Protein AF-A0A7I7KXZ0-F1 (afdb_monomer)

Foldseek 3Di:
DDDPPPPDDDVVLVVVCVVVQWDQDPVRDIHGDDDDDPDDDDQDPVNVVVVVVVVVD

Solvent-accessible surface area (backbone atoms only — not comparable to full-atom values): 3902 Å² total; per-residue (Å²): 139,82,83,80,80,79,77,68,80,61,69,67,59,55,54,52,23,66,74,66,31,43,41,77,44,100,87,72,46,73,50,72,58,79,93,71,77,93,55,87,82,77,74,50,80,79,49,46,62,54,50,55,60,63,73,74,111

Mean predicted aligned error: 14.3 Å

Nearest PDB structures (foldseek):
  4mq2-assembly3_C  TM=2.683E-01  e=4.424E+00  Homo sapiens
  8gym-assembly1_y7  TM=2.428E-01  e=9.617E+00  Tetrahymena thermophila SB210

Radius of gyration: 18.7 Å; Cα contacts (8 Å, |Δi|>4): 20; chains: 1; bounding box: 35×36×44 Å

Secondary structure (DSSP, 8-state):
-------PPPHHHHHHHHHHTEEE-TTS-EEE-----SS-----HHHHHHHHHHHT-

pLDDT: mean 70.02, std 10.89, range [35.84, 87.44]

Sequence (57 aa):
MTVSQSTGPPTWLIGEALAHGRLQEPDGRVAMWQLQAESEGKIRADEQDHAAHLVAH

Structure (mmCIF, N/CA/C/O backbone):
data_AF-A0A7I7KXZ0-F1
#
_entry.id   AF-A0A7I7KXZ0-F1
#
loop_
_atom_site.group_PDB
_atom_site.id
_atom_site.type_symbol
_atom_site.label_atom_id
_atom_site.label_alt_id
_atom_site.label_comp_id
_atom_site.label_asym_id
_atom_site.label_entity_id
_atom_site.label_seq_id
_atom_site.pdbx_PDB_ins_code
_atom_site.Cartn_x
_atom_site.Cartn_y
_atom_site.Cartn_z
_atom_site.occupancy
_atom_site.B_iso_or_equiv
_atom_site.auth_seq_id
_atom_site.auth_comp_id
_atom_site.auth_asym_id
_atom_site.auth_atom_id
_atom_site.pdbx_PDB_model_num
ATOM 1 N N . MET A 1 1 ? 17.643 22.620 -29.145 1.00 35.84 1 MET A N 1
ATOM 2 C CA . MET A 1 1 ? 17.289 22.390 -27.729 1.00 35.84 1 MET A CA 1
ATOM 3 C C . MET A 1 1 ? 16.058 21.503 -27.720 1.00 35.84 1 MET A C 1
ATOM 5 O O . MET A 1 1 ? 15.006 21.970 -28.131 1.00 35.84 1 MET A O 1
ATOM 9 N N . THR A 1 2 ? 16.200 20.231 -27.354 1.00 41.12 2 THR A N 1
ATOM 10 C CA . THR A 1 2 ? 15.075 19.288 -27.271 1.00 41.12 2 THR A CA 1
ATOM 11 C C . THR A 1 2 ? 14.867 18.986 -25.800 1.00 41.12 2 THR A C 1
ATOM 13 O O . THR A 1 2 ? 15.749 18.428 -25.153 1.00 41.12 2 THR A O 1
ATOM 16 N N . VAL A 1 3 ? 13.743 19.438 -25.254 1.00 49.81 3 VAL A N 1
ATOM 17 C CA . VAL A 1 3 ? 13.372 19.169 -23.866 1.00 49.81 3 VAL A CA 1
ATOM 18 C C . VAL A 1 3 ? 12.752 17.775 -23.852 1.00 49.81 3 VAL A C 1
ATOM 20 O O . VAL A 1 3 ? 11.627 17.596 -24.315 1.00 49.81 3 VAL A O 1
ATOM 23 N N . SER A 1 4 ? 13.502 16.770 -23.398 1.00 46.41 4 SER A N 1
ATOM 24 C CA . SER A 1 4 ? 12.955 15.435 -23.150 1.00 46.41 4 SER A CA 1
ATOM 25 C C . SER A 1 4 ? 11.973 15.536 -21.988 1.00 46.41 4 SER A C 1
ATOM 27 O O . SER A 1 4 ? 12.377 15.685 -20.836 1.00 46.41 4 SER A O 1
ATOM 29 N N . G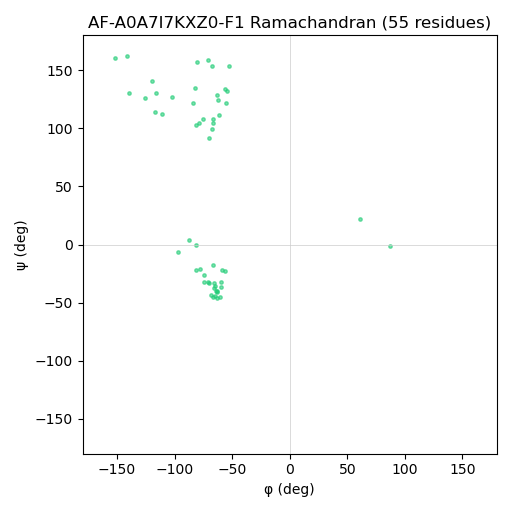LN A 1 5 ? 10.675 15.504 -22.288 1.00 52.81 5 GLN A N 1
ATOM 30 C CA . GLN A 1 5 ? 9.655 15.358 -21.260 1.00 52.81 5 GLN A CA 1
ATOM 31 C C . GLN A 1 5 ? 9.810 13.958 -20.660 1.00 52.81 5 GLN A C 1
ATOM 33 O O . GLN A 1 5 ? 9.530 12.961 -21.319 1.00 52.81 5 GLN A O 1
ATOM 38 N N . SER A 1 6 ? 10.311 13.887 -19.427 1.00 49.72 6 SER A N 1
ATOM 39 C CA . SER A 1 6 ? 10.290 12.662 -18.632 1.00 49.72 6 SER A CA 1
ATOM 40 C C . SER A 1 6 ? 8.840 12.401 -18.231 1.00 49.72 6 SER A C 1
ATOM 42 O O . SER A 1 6 ? 8.339 12.961 -17.255 1.00 49.72 6 SER A O 1
ATOM 44 N N . THR A 1 7 ? 8.122 11.626 -19.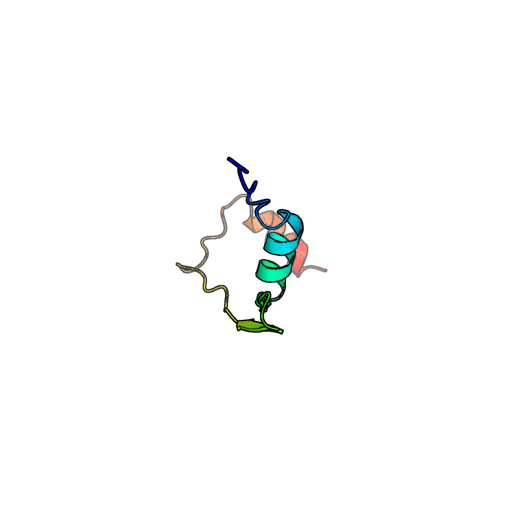040 1.00 63.31 7 THR A N 1
ATOM 45 C CA . THR A 1 7 ? 6.828 11.074 -18.644 1.00 63.31 7 THR A CA 1
ATOM 46 C C . THR A 1 7 ? 7.116 10.071 -17.532 1.00 63.31 7 THR A C 1
ATOM 48 O O . THR A 1 7 ? 7.587 8.968 -17.797 1.00 63.31 7 THR A O 1
ATOM 51 N N . GLY A 1 8 ? 6.914 10.481 -16.276 1.00 60.94 8 GLY A N 1
ATOM 52 C CA . GLY A 1 8 ? 6.982 9.563 -15.140 1.00 60.94 8 GLY A CA 1
ATOM 53 C C . GLY A 1 8 ? 6.063 8.357 -15.373 1.00 60.94 8 GLY A C 1
ATOM 54 O O . GLY A 1 8 ? 5.097 8.474 -16.138 1.00 60.94 8 GLY A O 1
ATOM 55 N N . PRO A 1 9 ? 6.354 7.194 -14.763 1.00 63.34 9 PRO A N 1
ATOM 56 C CA . PRO A 1 9 ? 5.538 6.010 -14.966 1.00 63.34 9 PRO A CA 1
ATOM 57 C C . PRO A 1 9 ? 4.081 6.350 -14.633 1.00 63.34 9 PRO A C 1
ATOM 59 O O . PRO A 1 9 ? 3.823 6.996 -13.610 1.00 63.34 9 PRO A O 1
ATOM 62 N N . PRO A 1 10 ? 3.122 5.982 -15.496 1.00 68.00 10 PRO A N 1
ATOM 63 C CA . PRO A 1 10 ? 1.723 6.251 -15.229 1.00 68.00 10 PRO A CA 1
ATOM 64 C C . PRO A 1 10 ? 1.344 5.634 -13.878 1.00 68.00 10 PRO A C 1
ATOM 66 O O . PRO A 1 10 ? 1.713 4.504 -13.568 1.00 68.00 10 PRO A O 1
ATOM 69 N N . THR A 1 11 ? 0.637 6.397 -13.047 1.00 70.06 11 THR A N 1
ATOM 70 C CA . THR A 1 11 ? 0.399 6.098 -11.623 1.00 70.06 11 THR A CA 1
ATOM 71 C C . THR A 1 11 ? -0.249 4.737 -11.358 1.00 70.06 11 THR A C 1
ATOM 73 O O . THR A 1 11 ? -0.069 4.181 -10.277 1.00 70.06 11 THR A O 1
ATOM 76 N N . TRP A 1 12 ? -0.944 4.159 -12.340 1.00 71.31 12 TRP A N 1
ATOM 77 C CA . TRP A 1 12 ? -1.489 2.802 -12.248 1.00 71.31 12 TRP A CA 1
ATOM 78 C C . TRP A 1 12 ? -0.399 1.722 -12.153 1.00 71.31 12 TRP A C 1
ATOM 80 O O . TRP A 1 12 ? -0.561 0.784 -11.379 1.00 71.31 12 TRP A O 1
ATOM 90 N N . LEU A 1 13 ? 0.739 1.889 -12.841 1.00 69.38 13 LEU A N 1
ATOM 91 C CA . LEU A 1 13 ? 1.880 0.967 -12.747 1.00 69.38 13 LEU A CA 1
ATOM 92 C C . LEU A 1 13 ? 2.515 0.997 -11.357 1.00 69.38 13 LEU A C 1
ATOM 94 O O . LEU A 1 13 ? 2.991 -0.024 -10.872 1.00 69.38 13 LEU A O 1
ATOM 98 N N . ILE A 1 14 ? 2.504 2.160 -10.699 1.00 69.50 14 ILE A N 1
ATOM 99 C CA . ILE A 1 14 ? 2.986 2.285 -9.319 1.00 69.50 14 ILE A CA 1
ATOM 100 C C . ILE A 1 14 ? 2.057 1.503 -8.385 1.00 69.50 14 ILE A C 1
ATOM 102 O O . ILE A 1 14 ? 2.536 0.743 -7.550 1.00 69.50 14 ILE A O 1
ATOM 106 N N . GLY A 1 15 ? 0.737 1.645 -8.549 1.00 70.62 15 GLY A N 1
ATOM 107 C CA . GLY A 1 15 ? -0.248 0.902 -7.758 1.00 70.62 15 GLY A CA 1
ATOM 108 C C . GLY A 1 15 ? -0.132 -0.616 -7.923 1.00 70.62 15 GLY A C 1
ATOM 109 O O . GLY A 1 15 ? -0.111 -1.340 -6.930 1.00 70.62 15 GLY A O 1
ATOM 110 N N . GLU A 1 16 ? 0.006 -1.098 -9.160 1.00 70.19 16 GLU A N 1
ATOM 111 C CA . GLU A 1 16 ? 0.176 -2.526 -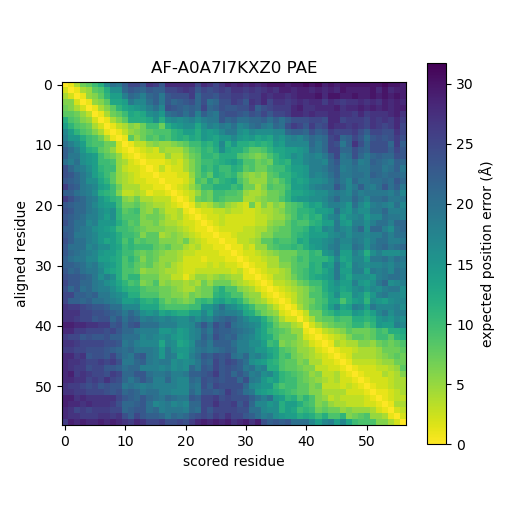9.458 1.00 70.19 16 GLU A CA 1
ATOM 112 C C . GLU A 1 16 ? 1.499 -3.071 -8.898 1.00 70.19 16 GLU A C 1
ATOM 114 O O . GLU A 1 16 ? 1.517 -4.109 -8.233 1.00 70.19 16 GLU A O 1
ATOM 119 N N . ALA A 1 17 ? 2.602 -2.340 -9.071 1.00 69.75 17 ALA A N 1
ATOM 120 C CA . ALA A 1 17 ? 3.894 -2.755 -8.538 1.00 69.75 17 ALA A CA 1
ATOM 121 C C . ALA A 1 17 ? 3.893 -2.809 -7.001 1.00 69.75 17 ALA A C 1
ATOM 123 O O . ALA A 1 17 ? 4.426 -3.754 -6.415 1.00 69.75 17 ALA A O 1
ATOM 124 N N . LEU A 1 18 ? 3.252 -1.832 -6.343 1.00 69.75 18 LEU A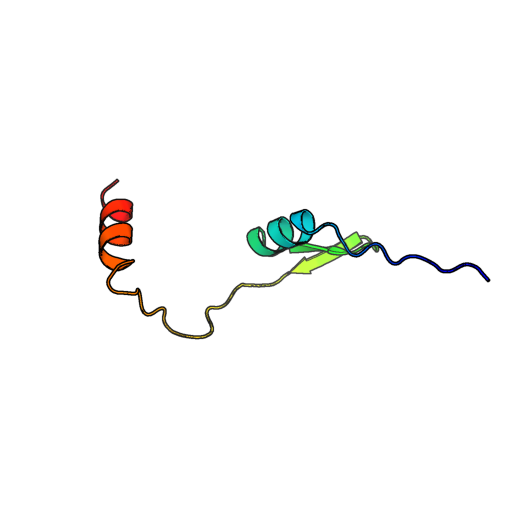 N 1
ATOM 125 C CA . LEU A 1 18 ? 3.084 -1.813 -4.887 1.00 69.75 18 LEU A CA 1
ATOM 126 C C . LEU A 1 18 ? 2.240 -2.991 -4.392 1.00 69.75 18 LEU A C 1
ATOM 128 O O . LEU A 1 18 ? 2.598 -3.596 -3.384 1.00 69.75 18 LEU A O 1
ATOM 132 N N . ALA A 1 19 ? 1.169 -3.346 -5.106 1.00 72.62 19 ALA A N 1
ATOM 133 C CA . ALA A 1 19 ? 0.306 -4.469 -4.747 1.00 72.62 19 ALA A CA 1
ATOM 134 C C . ALA A 1 19 ? 0.988 -5.836 -4.937 1.00 72.62 19 ALA A C 1
ATOM 136 O O . ALA A 1 19 ? 0.742 -6.761 -4.165 1.00 72.62 19 ALA A O 1
ATOM 137 N N . HIS A 1 20 ? 1.861 -5.972 -5.939 1.00 77.44 20 HIS A N 1
ATOM 138 C CA . HIS A 1 20 ? 2.516 -7.243 -6.268 1.00 77.44 20 HIS A CA 1
ATOM 139 C C . HIS A 1 20 ? 3.926 -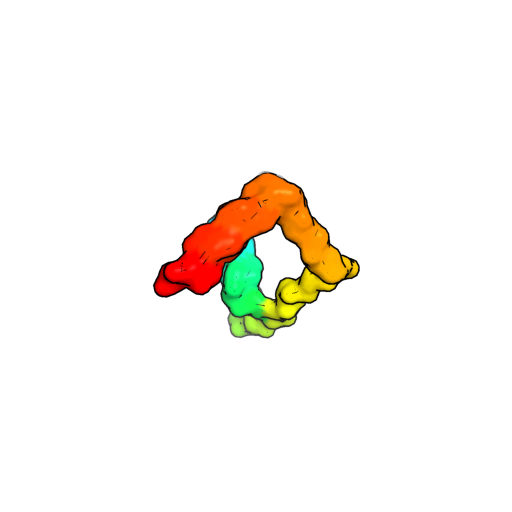7.388 -5.671 1.00 77.44 20 HIS A C 1
ATOM 141 O O . HIS A 1 20 ? 4.537 -8.451 -5.814 1.00 77.44 20 HIS A O 1
ATOM 147 N N . GLY A 1 21 ? 4.461 -6.335 -5.037 1.00 79.62 21 GLY A N 1
ATOM 148 C CA . GLY A 1 21 ? 5.825 -6.303 -4.495 1.00 79.62 21 GLY A CA 1
ATOM 149 C C . GLY A 1 21 ? 6.907 -6.498 -5.562 1.00 79.62 21 GLY A C 1
ATOM 150 O O . GLY A 1 21 ? 8.006 -6.960 -5.249 1.00 79.62 21 GLY A O 1
ATOM 151 N N . ARG A 1 22 ? 6.578 -6.224 -6.832 1.00 82.94 22 ARG A N 1
ATOM 152 C CA . ARG A 1 22 ? 7.444 -6.446 -7.997 1.00 82.94 22 ARG A CA 1
ATOM 153 C C . ARG A 1 22 ? 7.322 -5.297 -8.982 1.00 82.94 22 ARG A C 1
ATOM 155 O O . ARG A 1 22 ? 6.221 -4.976 -9.417 1.00 82.94 22 ARG A O 1
ATOM 162 N N . LEU A 1 23 ? 8.462 -4.761 -9.403 1.00 82.81 23 LEU A N 1
ATOM 163 C CA . LEU A 1 23 ? 8.561 -3.792 -10.490 1.00 82.81 23 LEU A CA 1
ATOM 164 C C . LEU A 1 23 ? 9.545 -4.298 -11.532 1.00 82.81 23 LEU A C 1
ATOM 166 O O . LEU A 1 23 ? 10.686 -4.620 -11.202 1.00 82.81 23 LEU A O 1
ATOM 170 N N . GLN A 1 24 ? 9.101 -4.355 -12.784 1.00 83.44 24 GLN A N 1
ATOM 171 C CA . GLN A 1 24 ? 9.992 -4.623 -13.901 1.00 83.44 24 GLN A CA 1
ATOM 172 C C . GLN A 1 24 ? 10.662 -3.320 -14.339 1.00 83.44 24 GLN A C 1
ATOM 174 O O . GLN A 1 24 ? 9.990 -2.342 -14.670 1.00 83.44 24 GLN A O 1
ATOM 179 N N . GLU A 1 25 ? 11.988 -3.307 -14.314 1.00 82.50 25 GLU A N 1
ATOM 180 C CA . GLU A 1 25 ? 12.799 -2.180 -14.745 1.00 82.50 25 GLU A CA 1
ATOM 181 C C . GLU A 1 25 ? 12.938 -2.158 -16.277 1.00 82.50 25 GLU A C 1
ATOM 183 O O . GLU A 1 25 ? 12.810 -3.197 -16.935 1.00 82.50 25 GLU A O 1
ATOM 188 N N . PRO A 1 26 ? 13.229 -0.990 -16.878 1.00 82.25 26 PRO A N 1
ATOM 189 C CA . PRO A 1 26 ? 13.378 -0.861 -18.330 1.00 82.25 26 PRO A CA 1
ATOM 190 C C . PRO A 1 26 ? 14.476 -1.743 -18.944 1.00 82.25 26 PRO A C 1
ATOM 192 O O . PRO A 1 26 ? 14.440 -2.016 -20.141 1.00 82.25 26 PRO A O 1
ATOM 195 N N . ASP A 1 27 ? 15.451 -2.184 -18.148 1.00 87.44 27 ASP A N 1
ATOM 196 C CA . ASP A 1 27 ? 16.528 -3.085 -18.568 1.00 87.44 27 ASP A CA 1
ATOM 197 C C . ASP A 1 27 ? 16.154 -4.578 -18.450 1.00 87.44 27 ASP A C 1
ATOM 199 O O . ASP A 1 27 ? 16.978 -5.455 -18.720 1.00 87.44 27 ASP A O 1
ATOM 203 N N . GLY A 1 28 ? 14.910 -4.873 -18.063 1.00 86.06 28 GLY A N 1
ATOM 204 C CA . GLY A 1 28 ? 14.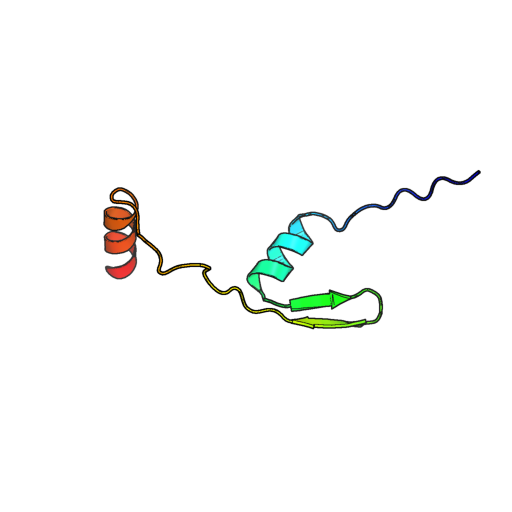378 -6.221 -17.894 1.00 86.06 28 GLY A CA 1
ATOM 205 C C . GLY A 1 28 ? 14.616 -6.829 -16.512 1.00 86.06 28 GLY A C 1
ATOM 206 O O . GLY A 1 28 ? 14.160 -7.952 -16.276 1.00 86.06 28 GLY A O 1
ATOM 207 N N . ARG A 1 29 ? 15.286 -6.127 -15.587 1.00 86.56 29 ARG A N 1
ATOM 208 C CA . ARG A 1 29 ? 15.439 -6.590 -14.201 1.00 86.56 29 ARG A CA 1
ATOM 209 C C . ARG A 1 29 ? 14.123 -6.502 -13.441 1.00 86.56 29 ARG A C 1
ATOM 211 O O . ARG A 1 29 ? 13.219 -5.759 -13.805 1.00 86.56 29 ARG A O 1
ATOM 218 N N . VAL A 1 30 ? 14.020 -7.280 -12.367 1.00 84.38 30 VAL A N 1
ATOM 219 C CA . VAL A 1 30 ? 12.871 -7.239 -11.460 1.00 84.38 30 VAL A CA 1
ATOM 220 C C . VAL A 1 30 ? 13.355 -6.792 -10.092 1.00 84.38 30 VAL A C 1
ATOM 222 O O . VAL A 1 30 ? 14.104 -7.510 -9.428 1.00 84.38 30 VAL A O 1
ATOM 225 N N . ALA A 1 31 ? 12.906 -5.615 -9.672 1.00 81.81 31 ALA A N 1
ATOM 226 C CA . ALA A 1 31 ? 13.048 -5.157 -8.301 1.00 81.81 31 ALA A CA 1
ATOM 227 C C . ALA A 1 31 ? 11.929 -5.772 -7.452 1.00 81.81 31 ALA A C 1
ATOM 229 O O . ALA A 1 31 ? 10.765 -5.786 -7.860 1.00 81.81 31 ALA A O 1
ATOM 230 N N . MET A 1 32 ? 12.285 -6.285 -6.273 1.00 83.00 32 MET A N 1
ATOM 231 C CA . MET A 1 32 ? 11.343 -6.853 -5.310 1.00 83.00 32 MET A CA 1
ATOM 232 C C . MET A 1 32 ? 11.400 -6.086 -3.995 1.00 83.00 32 MET A C 1
ATOM 234 O O . MET A 1 32 ? 12.485 -5.740 -3.528 1.00 83.00 32 MET A O 1
ATOM 238 N N . TRP A 1 33 ? 10.245 -5.875 -3.372 1.00 77.38 33 TRP A N 1
ATOM 239 C CA . TRP A 1 33 ? 10.154 -5.339 -2.016 1.00 77.38 33 TRP A CA 1
ATOM 240 C C . TRP A 1 33 ? 9.041 -6.024 -1.233 1.00 77.38 33 TRP A C 1
ATOM 242 O O . TRP A 1 33 ? 8.142 -6.649 -1.794 1.00 77.38 33 TRP A O 1
ATOM 252 N N . GLN A 1 34 ? 9.112 -5.891 0.086 1.00 72.81 34 GLN A N 1
ATOM 253 C CA . GLN A 1 34 ? 8.068 -6.325 1.002 1.00 72.81 34 GLN A CA 1
ATOM 254 C C . GLN A 1 34 ? 7.522 -5.084 1.699 1.00 72.81 34 GLN A C 1
ATOM 256 O O . GLN A 1 34 ? 8.294 -4.262 2.193 1.00 72.81 34 GLN A O 1
ATOM 261 N N . LEU A 1 35 ? 6.198 -4.932 1.714 1.00 70.88 35 LEU A N 1
ATOM 262 C CA . LEU A 1 35 ? 5.555 -3.896 2.510 1.00 70.88 35 LEU A CA 1
ATOM 263 C C . LEU A 1 35 ? 5.585 -4.345 3.972 1.00 70.88 35 LEU A C 1
ATOM 265 O O . LEU A 1 35 ? 4.876 -5.272 4.357 1.00 70.88 35 LEU A O 1
ATOM 269 N N . GLN A 1 36 ? 6.426 -3.701 4.771 1.00 68.44 36 GLN A N 1
ATOM 270 C CA . GLN A 1 36 ? 6.473 -3.915 6.209 1.00 68.44 36 GLN A CA 1
ATOM 271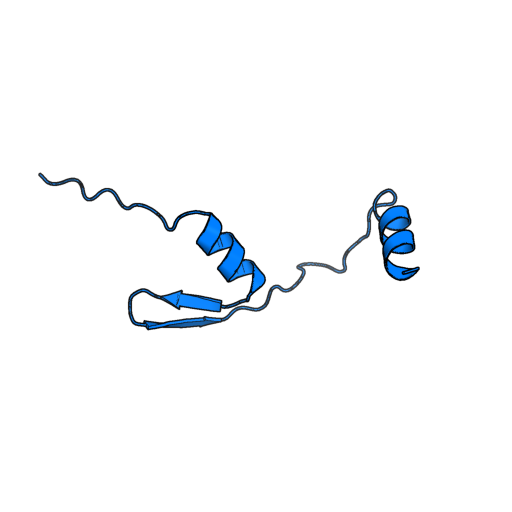 C C . GLN A 1 36 ? 5.751 -2.758 6.894 1.00 68.44 36 GLN A C 1
ATOM 273 O O . GLN A 1 36 ? 6.049 -1.595 6.631 1.00 68.44 36 GLN A O 1
ATOM 278 N N . ALA A 1 37 ? 4.783 -3.073 7.753 1.00 65.81 37 ALA A N 1
ATOM 279 C CA . ALA A 1 37 ? 4.146 -2.057 8.576 1.00 65.81 37 ALA A CA 1
ATOM 280 C C . ALA A 1 37 ? 5.197 -1.436 9.510 1.00 65.81 37 ALA A C 1
ATOM 282 O O . ALA A 1 37 ? 5.913 -2.160 10.202 1.00 65.81 37 ALA A O 1
ATOM 283 N N . GLU A 1 38 ? 5.287 -0.104 9.537 1.00 66.69 38 GLU A N 1
ATOM 284 C CA . GLU A 1 38 ? 6.232 0.617 10.406 1.00 66.69 38 GLU A CA 1
ATOM 285 C C . GLU A 1 38 ? 5.903 0.468 11.902 1.00 66.69 38 GLU A C 1
ATOM 287 O O . GLU A 1 38 ? 6.750 0.719 12.758 1.00 66.69 3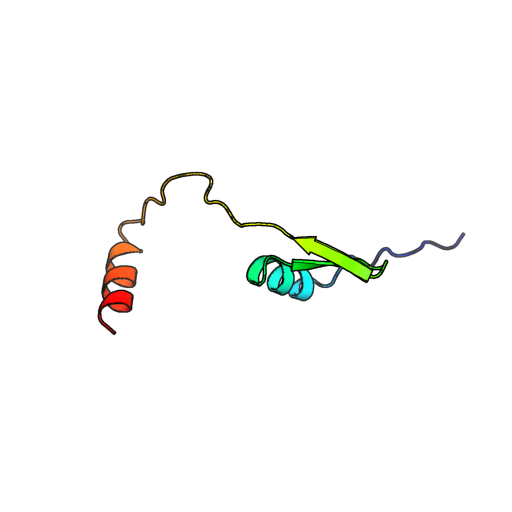8 GLU A O 1
ATOM 292 N N . SER A 1 39 ? 4.681 0.055 12.244 1.00 67.00 39 SER A N 1
ATOM 293 C CA . SER A 1 39 ? 4.256 -0.189 13.621 1.00 67.00 39 SER A CA 1
ATOM 294 C C . SER A 1 39 ? 3.165 -1.255 13.679 1.00 67.00 39 SER A C 1
ATOM 296 O O . SER A 1 39 ? 2.493 -1.511 12.677 1.00 67.00 39 SER A O 1
ATOM 298 N N . GLU A 1 40 ? 2.963 -1.854 14.856 1.00 70.06 40 GLU A N 1
ATOM 299 C CA . GLU A 1 40 ? 1.780 -2.680 15.109 1.00 70.06 40 GLU A CA 1
ATOM 300 C C . GLU A 1 40 ? 0.528 -1.845 14.815 1.00 70.06 40 GLU A C 1
ATOM 302 O O . GLU A 1 40 ? 0.333 -0.760 15.371 1.00 70.06 40 GLU A O 1
ATOM 307 N N . GLY A 1 41 ? -0.300 -2.324 13.886 1.00 66.06 41 GLY A N 1
ATOM 308 C CA . GLY A 1 41 ? -1.484 -1.603 13.442 1.00 66.06 41 GLY A CA 1
ATOM 309 C C . GLY A 1 41 ? -2.451 -1.381 14.603 1.00 66.06 41 GLY A C 1
ATOM 310 O O . GLY A 1 41 ? -3.069 -2.323 15.092 1.00 66.06 41 GLY A O 1
ATOM 311 N N . LYS A 1 42 ? -2.622 -0.126 15.030 1.00 67.69 42 LYS A N 1
ATOM 312 C CA . LYS A 1 42 ? -3.777 0.265 15.842 1.00 67.69 42 LYS A CA 1
ATOM 313 C C . LYS A 1 42 ? -4.970 0.422 14.913 1.00 67.69 42 LYS A C 1
ATOM 315 O O . LYS A 1 42 ? -5.061 1.418 14.201 1.00 67.69 42 LYS A O 1
ATOM 320 N N . ILE A 1 43 ? -5.870 -0.556 14.945 1.00 70.38 43 ILE A N 1
ATOM 321 C CA . ILE A 1 43 ? -7.184 -0.441 14.312 1.00 70.38 43 ILE A CA 1
ATOM 322 C C . ILE A 1 43 ? -7.917 0.708 15.008 1.00 70.38 43 ILE A C 1
ATOM 324 O O . ILE A 1 43 ? -8.019 0.722 16.242 1.00 70.38 43 ILE A O 1
ATOM 328 N N . ARG A 1 44 ? -8.371 1.703 14.244 1.00 73.44 44 ARG A N 1
ATOM 329 C CA . ARG A 1 44 ? -9.187 2.782 14.808 1.00 73.44 44 ARG A CA 1
ATOM 330 C C . ARG A 1 44 ? -10.542 2.218 15.246 1.00 73.44 44 ARG A C 1
ATOM 332 O O . ARG A 1 44 ? -10.994 1.201 14.735 1.00 73.44 44 ARG A O 1
ATOM 339 N N . ALA A 1 45 ? -11.194 2.852 16.217 1.00 73.56 45 ALA A N 1
ATOM 340 C CA . ALA A 1 45 ? -12.445 2.325 16.774 1.00 73.56 45 ALA A CA 1
ATOM 341 C C . ALA A 1 45 ? -13.560 2.176 15.714 1.00 73.56 45 ALA A C 1
ATOM 343 O O . ALA A 1 45 ? -14.359 1.251 15.786 1.00 73.56 45 ALA A O 1
ATOM 344 N N . ASP A 1 46 ? -13.578 3.04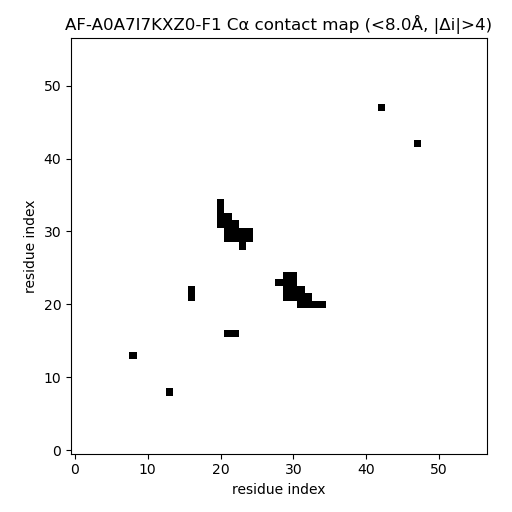6 14.704 1.00 72.12 46 ASP A N 1
ATOM 345 C CA . ASP A 1 46 ? -14.477 2.987 13.545 1.00 72.12 46 ASP A CA 1
ATOM 346 C C . ASP A 1 46 ? -14.097 1.894 12.528 1.00 72.12 46 ASP A C 1
ATOM 348 O O . ASP A 1 46 ? -14.959 1.364 11.829 1.00 72.12 46 ASP A O 1
ATOM 352 N N . GLU A 1 47 ? -12.823 1.505 12.471 1.00 70.44 47 GLU A N 1
ATOM 353 C CA . GLU A 1 47 ? -12.336 0.381 11.661 1.00 70.44 47 GLU A CA 1
ATOM 354 C C . GLU A 1 47 ? -12.557 -0.978 12.348 1.00 70.44 47 GLU A C 1
ATOM 356 O O . GLU A 1 47 ? -12.627 -2.001 11.668 1.00 70.44 47 GLU A O 1
ATOM 361 N N . GLN A 1 48 ? -12.705 -1.010 13.678 1.00 74.94 48 GLN A N 1
ATOM 362 C CA . GLN A 1 48 ? -12.948 -2.238 14.447 1.00 74.94 48 GLN A CA 1
ATOM 363 C C . GLN A 1 48 ? -14.279 -2.902 14.080 1.00 74.94 48 GLN A C 1
ATOM 365 O O . GLN A 1 48 ? -14.308 -4.109 13.832 1.00 74.94 48 GLN A O 1
ATOM 370 N N . ASP A 1 49 ? -15.356 -2.120 13.986 1.00 75.12 49 ASP A N 1
ATOM 371 C CA . ASP A 1 49 ? -16.681 -2.630 13.610 1.00 75.12 49 ASP A CA 1
ATOM 372 C C . ASP A 1 49 ? -16.691 -3.148 12.164 1.00 75.12 49 ASP A C 1
ATOM 374 O O . ASP A 1 49 ? -17.287 -4.186 11.862 1.00 75.12 49 ASP A O 1
ATOM 378 N N . HIS A 1 50 ? -15.970 -2.468 11.268 1.00 70.50 50 HIS A N 1
ATOM 379 C CA . HIS A 1 50 ? -15.837 -2.894 9.878 1.00 70.50 50 HIS A CA 1
ATOM 380 C C . HIS A 1 50 ? -15.013 -4.184 9.748 1.00 70.50 50 HIS A C 1
ATOM 382 O O . HIS A 1 50 ? -15.417 -5.110 9.044 1.00 70.50 50 HIS A O 1
ATOM 388 N N . ALA A 1 51 ? -13.897 -4.291 10.474 1.00 72.19 51 ALA A N 1
ATOM 389 C CA . ALA A 1 51 ? -13.068 -5.493 10.501 1.00 72.19 51 ALA A CA 1
ATOM 390 C C . ALA A 1 51 ? -13.820 -6.702 11.083 1.00 72.19 51 ALA A C 1
ATOM 392 O O . ALA A 1 51 ? -13.727 -7.803 10.538 1.00 72.19 51 ALA A O 1
ATOM 393 N N . ALA A 1 52 ? -14.616 -6.502 12.140 1.00 73.38 52 ALA A N 1
ATOM 394 C CA . ALA A 1 52 ? -15.461 -7.553 12.706 1.00 73.38 52 ALA A CA 1
ATOM 395 C C . ALA A 1 52 ? -16.476 -8.091 11.682 1.00 73.38 52 ALA A C 1
ATOM 397 O O . ALA A 1 52 ? -16.735 -9.294 11.639 1.00 73.38 52 ALA A O 1
ATOM 398 N N . HIS A 1 53 ? -17.009 -7.224 10.818 1.00 68.75 53 HIS A N 1
ATOM 399 C CA . HIS A 1 53 ? -17.935 -7.626 9.760 1.00 68.75 53 HIS A CA 1
ATOM 400 C C . HIS A 1 53 ? -17.257 -8.426 8.632 1.00 68.75 53 HIS A C 1
ATOM 402 O O . HIS A 1 53 ? -17.875 -9.318 8.049 1.00 68.75 53 HIS A O 1
ATOM 408 N N . LEU A 1 54 ? -15.984 -8.135 8.347 1.00 69.50 54 LEU A N 1
ATOM 409 C CA . LEU A 1 54 ? -15.193 -8.820 7.320 1.00 69.50 54 LEU A CA 1
ATOM 410 C C . LEU A 1 54 ? -14.745 -10.228 7.737 1.00 69.50 54 LEU A C 1
ATOM 412 O O . LEU A 1 54 ? -14.648 -11.098 6.884 1.00 69.50 54 LEU A O 1
ATOM 416 N N . VAL A 1 55 ? -14.488 -10.465 9.029 1.00 68.88 55 VAL A N 1
ATOM 417 C CA . VAL A 1 55 ? -14.091 -11.792 9.553 1.00 68.88 55 VAL A CA 1
ATOM 418 C C . VAL A 1 55 ? -15.284 -12.749 9.688 1.00 68.88 55 VAL A C 1
ATOM 420 O O . VAL A 1 55 ? -15.107 -13.962 9.749 1.00 68.88 55 VAL A O 1
ATOM 423 N N . ALA A 1 56 ? -16.506 -12.218 9.752 1.00 69.50 56 ALA A N 1
ATOM 424 C CA . ALA A 1 56 ? -17.725 -13.007 9.930 1.00 69.50 56 ALA A CA 1
ATOM 425 C C . ALA A 1 56 ? -18.273 -13.653 8.635 1.00 69.50 56 ALA A C 1
ATOM 427 O O . ALA A 1 56 ? -19.297 -14.335 8.704 1.00 69.50 56 ALA A O 1
ATOM 428 N N . HIS A 1 57 ? -17.622 -13.446 7.484 1.00 51.00 57 HIS A N 1
ATOM 429 C CA . HIS A 1 57 ? -17.990 -13.987 6.167 1.00 51.00 57 HIS A CA 1
ATOM 430 C C . HIS A 1 57 ? -16.873 -14.872 5.600 1.00 51.00 57 HIS A C 1
ATOM 432 O O . HIS A 1 57 ? -17.201 -15.729 4.748 1.00 51.00 57 HIS A O 1
#

Organism: NCBI:txid1775